Protein AF-A0A9P9TQZ7-F1 (afdb_monomer_lite)

Secondary structure (DSSP, 8-state):
-HHHHHHHHHHHHHHHHHHHT----S-GGG-HHHHHHHHHTEETTTTEE--HHHHHHHHHHHHHHHHHHHHHHHHHHHHTTS-SSHHHHHHHHHHHHS-TT-S----

Foldseek 3Di:
DVVVVVVVVVVVLVVVLVLLLDDCPDPVVVRPVSVVLVVVQQDPVPRGGDDPVVSVVVVVVVVVVNVVSQLVVLVVCCVVVVDVHSVVSNVVSCVSNDDPPPPDPPD

Radius of gyration: 17.36 Å; chains: 1; bounding box: 39×47×45 Å

pLDDT: mean 82.17, std 14.49, range [39.0, 94.06]

Structure (mmCIF, N/CA/C/O backbone):
data_AF-A0A9P9TQZ7-F1
#
_entry.id   AF-A0A9P9TQZ7-F1
#
loop_
_atom_site.group_PDB
_atom_site.id
_atom_site.type_symbol
_atom_site.label_atom_id
_atom_site.label_alt_id
_atom_site.label_comp_id
_atom_site.label_asym_id
_atom_site.label_entity_id
_atom_site.label_seq_id
_atom_site.pdbx_PDB_ins_code
_atom_site.Cartn_x
_atom_site.Cartn_y
_atom_site.Cartn_z
_atom_site.occupancy
_atom_site.B_iso_or_equiv
_atom_site.auth_seq_id
_atom_site.auth_comp_id
_atom_site.auth_asym_id
_atom_site.auth_atom_id
_atom_site.pdbx_PDB_model_num
ATOM 1 N N . MET A 1 1 ? -19.473 18.863 2.714 1.00 60.41 1 MET A N 1
ATOM 2 C CA . MET A 1 1 ? -18.204 18.642 1.980 1.00 60.41 1 MET A CA 1
ATOM 3 C C . MET A 1 1 ? -17.217 17.780 2.768 1.00 60.41 1 MET A C 1
ATOM 5 O O . MET A 1 1 ? -16.847 16.737 2.255 1.00 60.41 1 MET A O 1
ATOM 9 N N . GLN A 1 2 ? -16.849 18.118 4.013 1.00 67.81 2 GLN A N 1
ATOM 10 C CA . GLN A 1 2 ? -15.859 17.337 4.789 1.00 67.81 2 GLN A CA 1
ATOM 11 C C . GLN A 1 2 ? -16.251 15.870 5.072 1.00 67.81 2 GLN A C 1
ATOM 13 O O . GLN A 1 2 ? -15.383 15.004 5.088 1.00 67.81 2 GLN A O 1
ATOM 18 N N . SER A 1 3 ? -17.542 15.566 5.257 1.00 74.00 3 SER A N 1
ATOM 19 C CA . SER A 1 3 ? -18.008 14.186 5.474 1.00 74.00 3 SER A CA 1
ATOM 20 C C . SER A 1 3 ? -17.816 13.295 4.244 1.00 74.00 3 SER A C 1
ATOM 22 O O . SER A 1 3 ? -17.314 12.185 4.376 1.00 74.00 3 SER A O 1
ATOM 24 N N . GLN A 1 4 ? -18.140 13.796 3.046 1.00 79.44 4 GLN A N 1
ATOM 25 C CA . GLN A 1 4 ? -17.927 13.058 1.797 1.00 79.44 4 GLN A CA 1
ATOM 26 C C . GLN A 1 4 ? -16.445 12.817 1.513 1.00 79.44 4 GLN A C 1
ATOM 28 O O . GLN A 1 4 ? -16.098 11.727 1.069 1.00 79.44 4 GLN A O 1
ATOM 33 N N . GLN A 1 5 ? -15.580 13.788 1.827 1.00 84.56 5 GLN A N 1
ATOM 34 C CA . GLN A 1 5 ? -14.136 13.614 1.684 1.00 84.56 5 GLN A CA 1
ATOM 35 C C . GLN A 1 5 ? -13.630 12.469 2.569 1.00 84.56 5 GLN A C 1
ATOM 37 O O . GLN A 1 5 ? -12.987 11.558 2.070 1.00 84.56 5 GLN A O 1
ATOM 42 N N . ARG A 1 6 ? -14.024 12.432 3.851 1.00 84.88 6 ARG A N 1
ATOM 43 C CA . ARG A 1 6 ? -13.644 11.335 4.760 1.00 84.88 6 ARG A CA 1
ATOM 44 C C . ARG A 1 6 ? -14.145 9.973 4.286 1.00 84.88 6 ARG A C 1
ATOM 46 O O . ARG A 1 6 ? -13.435 8.979 4.413 1.00 84.88 6 ARG A O 1
ATOM 53 N N . THR A 1 7 ? -15.359 9.906 3.741 1.00 87.69 7 THR A N 1
ATOM 54 C CA . THR A 1 7 ? -15.894 8.658 3.183 1.00 87.69 7 THR A CA 1
ATOM 55 C C . THR A 1 7 ? -15.094 8.198 1.966 1.00 87.69 7 THR A C 1
ATOM 57 O O . THR A 1 7 ? -14.787 7.009 1.861 1.00 87.69 7 THR A O 1
ATOM 60 N N . LEU A 1 8 ? -14.739 9.126 1.073 1.00 92.94 8 LEU A N 1
ATOM 61 C CA . LEU A 1 8 ? -13.924 8.840 -0.102 1.00 92.94 8 LEU A CA 1
ATOM 62 C C . LEU A 1 8 ? -12.515 8.393 0.297 1.00 92.94 8 LEU A C 1
ATOM 64 O O . LEU A 1 8 ? -12.053 7.365 -0.187 1.00 92.94 8 LEU A O 1
ATOM 68 N N . ASP A 1 9 ? -11.874 9.104 1.223 1.00 91.44 9 ASP A N 1
ATOM 69 C CA . ASP A 1 9 ? -10.538 8.777 1.723 1.00 91.44 9 ASP A CA 1
ATOM 70 C C . ASP A 1 9 ? -10.526 7.380 2.365 1.00 91.44 9 ASP A C 1
ATOM 72 O O . ASP A 1 9 ? -9.648 6.566 2.083 1.00 91.44 9 ASP A O 1
ATOM 76 N N . ALA A 1 10 ? -11.552 7.042 3.154 1.00 89.75 10 ALA A N 1
ATOM 77 C CA . ALA A 1 10 ? -11.693 5.713 3.742 1.00 89.75 10 ALA A CA 1
ATOM 78 C C . ALA A 1 10 ? -11.926 4.617 2.684 1.00 89.75 10 ALA A C 1
ATOM 80 O O . ALA A 1 10 ? -11.418 3.502 2.822 1.00 89.75 10 ALA A O 1
ATOM 81 N N . ALA A 1 11 ? -12.693 4.907 1.629 1.00 92.56 11 ALA A N 1
ATOM 82 C CA . ALA A 1 11 ? -12.888 3.982 0.514 1.00 92.56 11 ALA A CA 1
ATOM 83 C C . ALA A 1 11 ? -11.592 3.773 -0.282 1.00 92.56 11 ALA A C 1
ATOM 85 O O . ALA A 1 11 ? -11.251 2.633 -0.594 1.00 92.56 11 ALA A O 1
ATOM 86 N N . CYS A 1 12 ? -10.845 4.849 -0.532 1.00 94.06 12 CYS A N 1
ATOM 87 C CA . CYS A 1 12 ? -9.542 4.818 -1.186 1.00 94.06 12 CYS A CA 1
ATOM 88 C C . CYS A 1 12 ? -8.535 4.000 -0.368 1.00 94.06 12 CYS A C 1
ATOM 90 O O . CYS A 1 12 ? -7.901 3.095 -0.901 1.00 94.06 12 CYS A O 1
ATOM 92 N N . LEU A 1 13 ? -8.466 4.219 0.948 1.00 93.25 13 LEU A N 1
ATOM 93 C CA . LEU A 1 13 ? -7.610 3.444 1.845 1.00 93.25 13 LEU A CA 1
ATOM 94 C C . LEU A 1 13 ? -7.925 1.943 1.783 1.00 93.25 13 LEU A C 1
ATOM 96 O O . LEU A 1 13 ? -7.018 1.125 1.636 1.00 93.25 13 LEU A O 1
ATOM 100 N N . ARG A 1 14 ? -9.211 1.566 1.843 1.00 90.88 14 ARG A N 1
ATOM 101 C CA . ARG A 1 14 ? -9.626 0.158 1.709 1.00 90.88 14 ARG A CA 1
ATOM 102 C C . ARG A 1 14 ? -9.258 -0.426 0.348 1.00 90.88 14 ARG A C 1
ATOM 104 O O . ARG A 1 14 ? -8.809 -1.567 0.290 1.00 90.88 14 ARG A O 1
ATOM 111 N N . PHE A 1 15 ? -9.429 0.347 -0.720 1.00 90.69 15 PHE A N 1
ATOM 112 C CA . PHE A 1 15 ? -9.051 -0.057 -2.069 1.00 90.69 15 PHE A CA 1
ATOM 113 C C . PHE A 1 15 ? -7.538 -0.287 -2.192 1.00 90.69 15 PHE A C 1
ATOM 115 O O . PHE A 1 15 ? -7.124 -1.350 -2.644 1.00 90.69 15 PHE A O 1
ATOM 122 N N . CYS A 1 16 ? -6.709 0.641 -1.708 1.00 91.44 16 CYS A N 1
ATOM 123 C CA . CYS A 1 16 ? -5.252 0.500 -1.714 1.00 91.44 16 CYS A CA 1
ATOM 124 C C . CYS A 1 16 ? -4.785 -0.725 -0.915 1.00 91.44 16 CYS A C 1
ATOM 126 O O . CYS A 1 16 ? -3.921 -1.468 -1.369 1.00 91.44 16 CYS A O 1
ATOM 128 N N . ILE A 1 17 ? -5.389 -0.983 0.248 1.00 89.81 17 ILE A N 1
ATOM 129 C CA . ILE A 1 17 ? -5.114 -2.186 1.048 1.00 89.81 17 ILE A CA 1
ATOM 130 C C . ILE A 1 17 ? -5.512 -3.454 0.283 1.00 89.81 17 ILE A C 1
ATOM 132 O O . ILE A 1 17 ? -4.773 -4.431 0.307 1.00 89.81 17 ILE A O 1
ATOM 136 N N . ALA A 1 18 ? -6.645 -3.452 -0.423 1.00 88.12 18 ALA A N 1
ATOM 137 C CA . ALA A 1 18 ? -7.062 -4.588 -1.243 1.00 88.12 18 ALA A CA 1
ATOM 138 C C . ALA A 1 18 ? -6.121 -4.841 -2.435 1.00 88.12 18 ALA A C 1
ATOM 140 O O . ALA A 1 18 ? -5.862 -5.996 -2.758 1.00 88.12 18 ALA A O 1
ATOM 141 N N . LEU A 1 19 ? -5.564 -3.793 -3.052 1.00 86.38 19 LEU A N 1
ATOM 142 C CA . LEU A 1 19 ? -4.551 -3.939 -4.105 1.00 86.38 19 LEU A CA 1
ATOM 143 C C . LEU A 1 19 ? -3.276 -4.624 -3.597 1.00 86.38 19 LEU A C 1
ATOM 145 O O . LEU A 1 19 ? -2.680 -5.420 -4.320 1.00 86.38 19 LEU A O 1
ATOM 149 N N . LEU A 1 20 ? -2.867 -4.331 -2.360 1.00 85.31 20 LEU A N 1
ATOM 150 C CA . LEU A 1 20 ? -1.706 -4.965 -1.726 1.00 85.31 20 LEU A CA 1
ATOM 151 C C . LEU A 1 20 ? -1.963 -6.434 -1.353 1.00 85.31 20 LEU A C 1
ATOM 153 O O . LEU A 1 20 ? -1.016 -7.197 -1.207 1.00 85.31 20 LEU A O 1
ATOM 157 N N . ASP A 1 21 ? -3.229 -6.829 -1.209 1.00 81.00 21 ASP A N 1
ATOM 158 C CA . ASP A 1 21 ? -3.655 -8.169 -0.773 1.00 81.00 21 ASP A CA 1
ATOM 159 C C . ASP A 1 21 ? -3.787 -9.157 -1.944 1.00 81.00 21 ASP A C 1
ATOM 161 O O . ASP A 1 21 ? -4.280 -10.277 -1.804 1.00 81.00 21 ASP A O 1
ATOM 165 N N . HIS A 1 22 ? -3.375 -8.741 -3.142 1.00 75.00 22 HIS A N 1
ATOM 166 C CA . HIS A 1 22 ? -3.447 -9.585 -4.321 1.00 75.00 22 HIS A CA 1
ATOM 167 C C . HIS A 1 22 ? -2.438 -10.738 -4.218 1.00 75.00 22 HIS A C 1
ATOM 169 O O . HIS A 1 22 ? -1.226 -10.551 -4.357 1.00 75.00 22 HIS A O 1
ATOM 175 N N . ARG A 1 23 ? -2.941 -11.956 -3.981 1.00 63.97 23 ARG A N 1
ATOM 176 C CA . ARG A 1 23 ? -2.121 -13.172 -3.914 1.00 63.97 23 ARG A CA 1
ATOM 177 C C . ARG A 1 23 ? -1.523 -13.471 -5.287 1.00 63.97 23 ARG A C 1
ATOM 179 O O . ARG A 1 23 ? -2.255 -13.713 -6.238 1.00 63.97 23 ARG A O 1
ATOM 186 N N . LEU A 1 24 ? -0.197 -13.562 -5.354 1.00 62.97 24 LEU A N 1
ATOM 187 C CA . LEU A 1 24 ? 0.585 -13.921 -6.549 1.00 62.97 24 LEU A CA 1
ATOM 188 C C . LEU A 1 24 ? 0.487 -15.425 -6.897 1.00 62.97 24 LEU A C 1
ATOM 190 O O . LEU A 1 24 ? 1.477 -16.069 -7.226 1.00 62.97 24 LEU A O 1
ATOM 194 N N . MET A 1 25 ? -0.695 -16.025 -6.755 1.00 53.22 25 MET A N 1
ATOM 195 C CA . MET A 1 25 ? -0.949 -17.422 -7.115 1.00 53.22 25 MET A CA 1
ATOM 196 C C . MET A 1 25 ? -1.310 -17.479 -8.605 1.00 53.22 25 MET A C 1
ATOM 198 O O . MET A 1 25 ? -2.487 -17.465 -8.948 1.00 53.22 25 MET A O 1
ATOM 202 N N . GLY A 1 26 ? -0.310 -17.501 -9.491 1.00 62.59 26 GLY A N 1
ATOM 203 C CA . GLY A 1 26 ? -0.536 -17.589 -10.938 1.00 62.59 26 GLY A CA 1
ATOM 204 C C . GLY A 1 26 ? 0.477 -16.802 -11.765 1.00 62.59 26 GLY A C 1
ATOM 205 O O . GLY A 1 26 ? 1.682 -16.889 -11.534 1.00 62.59 26 GLY A O 1
ATOM 206 N N . ASN A 1 27 ? -0.009 -16.053 -12.755 1.00 59.44 27 ASN A N 1
ATOM 207 C CA . ASN A 1 27 ? 0.827 -15.189 -13.577 1.00 59.44 27 ASN A CA 1
ATOM 208 C C . ASN A 1 27 ? 1.230 -13.949 -12.763 1.00 59.44 27 ASN A C 1
ATOM 210 O O . ASN A 1 27 ? 0.378 -13.189 -12.310 1.00 59.44 27 ASN A O 1
ATOM 214 N N . ASN A 1 28 ? 2.532 -13.714 -12.583 1.00 57.09 28 ASN A N 1
ATOM 215 C CA . ASN A 1 28 ? 3.037 -12.613 -11.747 1.00 57.09 28 ASN A CA 1
ATOM 216 C C . ASN A 1 28 ? 2.575 -11.215 -12.219 1.00 57.09 28 ASN A C 1
ATOM 218 O O . ASN A 1 28 ? 2.647 -10.256 -11.453 1.00 57.09 28 ASN A O 1
ATOM 222 N N . PHE A 1 29 ? 2.093 -11.101 -13.460 1.00 59.56 29 PHE A N 1
ATOM 223 C CA . PHE A 1 29 ? 1.571 -9.867 -14.054 1.00 59.56 29 PHE A CA 1
ATOM 224 C C . PHE A 1 29 ? 0.095 -9.579 -13.743 1.00 59.56 29 PHE A C 1
ATOM 226 O O . PHE A 1 29 ? -0.381 -8.499 -14.083 1.00 59.56 29 PHE A O 1
ATOM 233 N N . ASP A 1 30 ? -0.620 -10.488 -13.073 1.00 67.50 30 ASP A N 1
ATOM 234 C CA . ASP A 1 30 ? -2.013 -10.247 -12.664 1.00 67.50 30 ASP A CA 1
ATOM 235 C C . ASP A 1 30 ? -2.095 -9.220 -11.516 1.00 67.50 30 ASP A C 1
ATOM 237 O O . ASP A 1 30 ? -3.107 -8.542 -11.323 1.00 67.50 30 ASP A O 1
ATOM 241 N N . SER A 1 31 ? -0.984 -9.024 -10.797 1.00 78.44 31 SER A N 1
ATOM 242 C CA . SER A 1 31 ? -0.842 -7.947 -9.824 1.00 78.44 31 SER A CA 1
ATOM 243 C C . SER A 1 31 ? -0.477 -6.631 -10.508 1.00 78.44 31 SER A C 1
ATOM 245 O O . SER A 1 31 ? 0.650 -6.436 -10.971 1.00 78.44 31 SER A O 1
ATOM 247 N N . VAL A 1 32 ? -1.407 -5.672 -10.470 1.00 83.94 32 VAL A N 1
ATOM 248 C CA . VAL A 1 32 ? -1.191 -4.289 -10.936 1.00 83.94 32 VAL A CA 1
ATOM 249 C C . VAL A 1 32 ? 0.043 -3.657 -10.280 1.00 83.94 32 VAL A C 1
ATOM 251 O O . VAL A 1 32 ? 0.772 -2.911 -10.929 1.00 83.94 32 VAL A O 1
ATOM 254 N N . ILE A 1 33 ? 0.315 -3.984 -9.013 1.00 86.88 33 ILE A N 1
ATOM 255 C CA . ILE A 1 33 ? 1.479 -3.474 -8.278 1.00 86.88 33 ILE A CA 1
ATOM 256 C C . ILE A 1 33 ? 2.787 -4.020 -8.863 1.00 86.88 33 ILE A C 1
ATOM 258 O O . ILE A 1 33 ? 3.734 -3.259 -9.051 1.00 86.88 33 ILE A O 1
ATOM 262 N N . ILE A 1 34 ? 2.840 -5.313 -9.196 1.00 84.62 34 ILE A N 1
ATOM 263 C CA . ILE A 1 34 ? 4.022 -5.915 -9.829 1.00 84.62 34 ILE A CA 1
ATOM 264 C C . ILE A 1 34 ? 4.223 -5.362 -11.241 1.00 84.62 34 ILE A C 1
ATOM 266 O O . ILE A 1 34 ? 5.350 -5.034 -11.603 1.00 84.62 34 ILE A O 1
ATOM 270 N N . GLY A 1 35 ? 3.146 -5.187 -12.013 1.00 87.25 35 GLY A N 1
ATOM 271 C CA . GLY A 1 35 ? 3.214 -4.542 -13.326 1.00 87.25 35 GLY A CA 1
ATOM 272 C C . GLY A 1 35 ? 3.752 -3.110 -13.246 1.00 87.25 35 GLY A C 1
ATOM 273 O O . GLY A 1 35 ? 4.650 -2.741 -14.000 1.00 87.25 35 GLY A O 1
ATOM 274 N N . PHE A 1 36 ? 3.268 -2.320 -12.286 1.00 89.00 36 PHE A N 1
ATOM 275 C CA . PHE A 1 36 ? 3.757 -0.962 -12.044 1.00 89.00 36 PHE A CA 1
ATOM 276 C C . PHE A 1 36 ? 5.245 -0.935 -11.666 1.00 89.00 36 PHE A C 1
ATOM 278 O O . PHE A 1 36 ? 6.012 -0.154 -12.229 1.00 89.00 36 PHE A O 1
ATOM 285 N N . LEU A 1 37 ? 5.671 -1.818 -10.761 1.00 90.12 37 LEU A N 1
ATOM 286 C CA . LEU A 1 37 ? 7.077 -1.967 -10.389 1.00 90.12 37 LEU A CA 1
ATOM 287 C C . LEU A 1 37 ? 7.952 -2.358 -11.587 1.00 90.12 37 LEU A C 1
ATOM 289 O O . LEU A 1 37 ? 9.007 -1.765 -11.793 1.00 90.12 37 LEU A O 1
ATOM 293 N N . ALA A 1 38 ? 7.497 -3.299 -12.416 1.00 88.56 38 ALA A N 1
ATOM 294 C CA . ALA A 1 38 ? 8.222 -3.712 -13.612 1.00 88.56 38 ALA A CA 1
ATOM 295 C C . ALA A 1 38 ? 8.459 -2.535 -14.571 1.00 88.56 38 ALA A C 1
ATOM 297 O O . ALA A 1 38 ? 9.568 -2.380 -15.075 1.00 88.56 38 ALA A O 1
ATOM 298 N N . VAL A 1 39 ? 7.454 -1.672 -14.766 1.00 89.62 39 VAL A N 1
ATOM 299 C CA . VAL A 1 39 ? 7.589 -0.451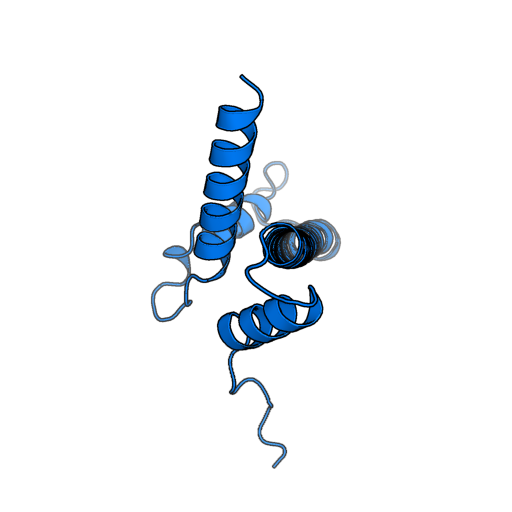 -15.579 1.00 89.62 39 VAL A CA 1
ATOM 300 C C . VAL A 1 39 ? 8.578 0.533 -14.954 1.00 89.62 39 VAL A C 1
ATOM 302 O O . VAL A 1 39 ? 9.401 1.097 -15.670 1.00 89.62 39 VAL A O 1
ATOM 305 N N . LEU A 1 40 ? 8.549 0.711 -13.629 1.00 90.38 40 LEU A N 1
ATOM 306 C CA . LEU A 1 40 ? 9.523 1.554 -12.925 1.00 90.38 40 LEU A CA 1
ATOM 307 C C . LEU A 1 40 ? 10.966 1.044 -13.051 1.00 90.38 40 LEU A C 1
ATOM 309 O O . LEU A 1 40 ? 11.901 1.829 -12.929 1.00 90.38 40 LEU A O 1
ATOM 313 N N . GLY A 1 41 ? 11.149 -0.254 -13.285 1.00 89.38 41 GLY A N 1
ATOM 314 C CA . GLY A 1 41 ? 12.459 -0.859 -13.498 1.00 89.38 41 GLY A CA 1
ATOM 315 C C . GLY A 1 41 ? 13.035 -0.635 -14.893 1.00 89.38 41 GLY A C 1
ATOM 316 O O . GLY A 1 41 ? 14.192 -0.986 -15.107 1.00 89.38 41 GLY A O 1
ATOM 317 N N . ILE A 1 42 ? 12.279 -0.077 -15.841 1.00 90.81 42 ILE A N 1
ATOM 318 C CA . ILE A 1 42 ? 12.758 0.171 -17.206 1.00 90.81 42 ILE A CA 1
ATOM 319 C C . ILE A 1 42 ? 13.599 1.450 -17.226 1.00 90.81 42 ILE A C 1
ATOM 321 O O . ILE A 1 42 ? 13.163 2.514 -16.782 1.00 90.81 42 ILE A O 1
ATOM 325 N N . ASP A 1 43 ? 14.807 1.353 -17.776 1.00 88.81 43 ASP A N 1
ATOM 326 C CA . ASP A 1 43 ? 15.634 2.511 -18.091 1.00 88.81 43 ASP A CA 1
ATOM 327 C C . ASP A 1 43 ? 15.300 2.981 -19.515 1.00 88.81 43 ASP A C 1
ATOM 329 O O . ASP A 1 43 ? 15.493 2.274 -20.503 1.00 88.81 43 ASP A O 1
ATOM 333 N N . THR A 1 44 ? 14.735 4.184 -19.618 1.00 83.00 44 THR A N 1
ATOM 334 C CA . THR A 1 44 ? 14.336 4.778 -20.905 1.00 83.00 44 THR A CA 1
ATOM 335 C C . THR A 1 44 ? 15.505 5.423 -21.649 1.00 83.00 44 THR A C 1
ATOM 337 O O . THR A 1 44 ? 15.387 5.693 -22.841 1.00 83.00 44 THR A O 1
ATOM 340 N N . ALA A 1 45 ? 16.626 5.672 -20.967 1.00 83.12 45 ALA A N 1
ATOM 341 C CA . ALA A 1 45 ? 17.825 6.271 -21.544 1.00 83.12 45 ALA A CA 1
ATOM 342 C C . ALA A 1 45 ? 18.835 5.211 -22.005 1.00 83.12 45 ALA A C 1
ATOM 344 O O . ALA A 1 45 ? 19.554 5.419 -22.982 1.00 83.12 45 ALA A O 1
ATOM 345 N N . ARG A 1 46 ? 18.896 4.075 -21.308 1.00 78.62 46 ARG A N 1
ATOM 346 C CA . ARG A 1 46 ? 19.691 2.902 -21.679 1.00 78.62 46 ARG A CA 1
ATOM 347 C C . ARG A 1 46 ? 18.713 1.776 -21.971 1.00 78.62 46 ARG A C 1
ATOM 349 O O . ARG A 1 46 ? 18.217 1.205 -21.017 1.00 78.62 46 ARG A O 1
ATOM 356 N N . GLU A 1 47 ? 18.424 1.487 -23.241 1.00 77.88 47 GLU A N 1
ATOM 357 C CA . GLU A 1 47 ? 17.468 0.450 -23.686 1.00 77.88 47 GLU A CA 1
ATOM 358 C C . GLU A 1 47 ? 17.595 -0.875 -22.887 1.00 77.88 47 GLU A C 1
ATOM 360 O O . GLU A 1 47 ? 18.346 -1.776 -23.260 1.00 77.88 47 GLU A O 1
ATOM 365 N N . GLY A 1 48 ? 16.900 -0.986 -21.746 1.00 85.62 48 GLY A N 1
ATOM 366 C CA . GLY A 1 48 ? 17.209 -1.990 -20.725 1.00 85.62 48 GLY A CA 1
ATOM 367 C C . GLY A 1 48 ? 16.582 -1.704 -19.355 1.00 85.62 48 GLY A C 1
ATOM 368 O O . GLY A 1 48 ? 15.582 -0.997 -19.242 1.00 85.62 48 GLY A O 1
ATOM 369 N N . PHE A 1 49 ? 17.149 -2.299 -18.301 1.00 88.00 49 PHE A N 1
ATOM 370 C CA . PHE A 1 49 ? 16.660 -2.170 -16.924 1.00 88.00 49 PHE A CA 1
ATOM 371 C C . PHE A 1 49 ? 17.561 -1.270 -16.079 1.00 88.00 49 PHE A C 1
ATOM 373 O O . PHE A 1 49 ? 18.776 -1.218 -16.281 1.00 88.00 49 PHE A O 1
ATOM 380 N N . GLN A 1 50 ? 16.964 -0.611 -15.089 1.00 89.62 50 GLN A N 1
ATOM 381 C CA . GLN A 1 50 ? 17.679 0.173 -14.094 1.00 89.62 50 GLN A CA 1
ATOM 382 C C . GLN A 1 50 ? 18.662 -0.690 -13.295 1.00 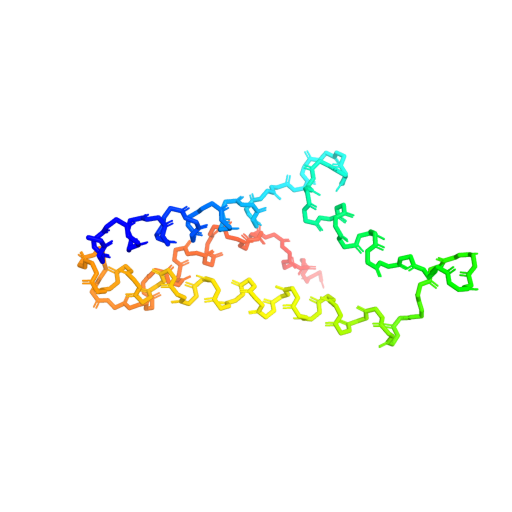89.62 50 GLN A C 1
ATOM 384 O O . GLN A 1 50 ? 18.401 -1.851 -12.972 1.00 89.62 50 GLN A O 1
ATOM 389 N N . GLU A 1 51 ? 19.785 -0.086 -12.907 1.00 89.25 51 GLU A N 1
ATOM 390 C CA . GLU A 1 51 ? 20.728 -0.712 -11.984 1.00 89.25 51 GLU A CA 1
ATOM 391 C C . GLU A 1 51 ? 20.071 -0.966 -10.620 1.00 89.25 51 GLU A C 1
ATOM 393 O O . GLU A 1 51 ? 19.244 -0.182 -10.144 1.00 89.25 51 GLU A O 1
ATOM 398 N N . ALA A 1 52 ? 20.489 -2.038 -9.941 1.00 87.19 52 ALA A N 1
ATOM 399 C CA . ALA A 1 52 ? 19.907 -2.443 -8.662 1.00 87.19 52 ALA A CA 1
ATOM 400 C C . ALA A 1 52 ? 19.930 -1.318 -7.611 1.00 87.19 52 ALA A C 1
ATOM 402 O O . ALA A 1 52 ? 18.964 -1.154 -6.865 1.00 87.19 52 ALA A O 1
ATOM 403 N N . ASN A 1 53 ? 20.992 -0.508 -7.580 1.00 88.56 53 ASN A N 1
ATOM 404 C CA . ASN A 1 53 ? 21.113 0.626 -6.660 1.00 88.56 53 ASN A CA 1
ATOM 405 C C . ASN A 1 53 ? 20.079 1.730 -6.925 1.00 88.56 53 ASN A C 1
ATOM 407 O O . ASN A 1 53 ? 19.639 2.380 -5.980 1.00 88.56 53 ASN A O 1
ATOM 411 N N . SER A 1 54 ? 19.674 1.923 -8.181 1.00 87.69 54 SER A N 1
ATOM 412 C CA . SER A 1 54 ? 18.675 2.925 -8.569 1.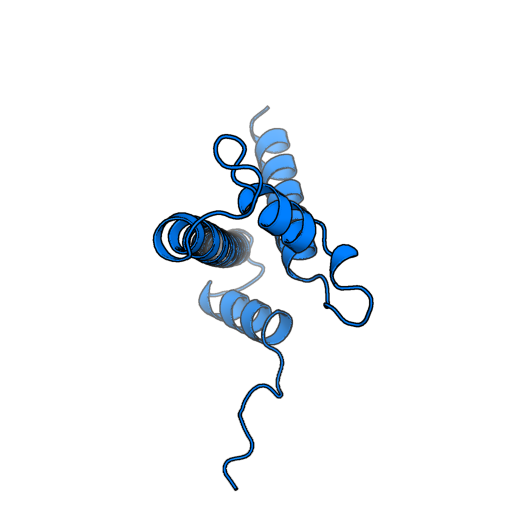00 87.69 54 SER A CA 1
ATOM 413 C C . SER A 1 54 ? 17.247 2.406 -8.410 1.00 87.69 54 SER A C 1
ATOM 415 O O . SER A 1 54 ? 16.361 3.166 -8.024 1.00 87.69 54 SER A O 1
ATOM 417 N N . TYR A 1 55 ? 17.036 1.103 -8.613 1.00 90.56 55 TYR A N 1
ATOM 418 C CA . TYR A 1 55 ? 15.718 0.479 -8.498 1.00 90.56 55 TYR A CA 1
ATOM 419 C C . TYR A 1 55 ? 15.328 0.119 -7.051 1.00 90.56 55 TYR A C 1
ATOM 421 O O . TYR A 1 55 ? 14.162 0.214 -6.666 1.00 90.56 55 TYR A O 1
ATOM 429 N N . THR A 1 56 ? 16.296 -0.241 -6.198 1.00 91.81 56 THR A N 1
ATOM 430 C CA . THR A 1 56 ? 16.054 -0.587 -4.780 1.00 91.81 56 THR A CA 1
ATOM 431 C C . THR A 1 56 ? 15.280 0.496 -4.011 1.00 91.81 56 THR A C 1
ATOM 433 O O . THR A 1 56 ? 14.331 0.149 -3.302 1.00 91.81 56 THR A O 1
ATOM 436 N N . PRO A 1 57 ? 15.590 1.802 -4.152 1.00 93.69 57 PRO A N 1
ATOM 437 C CA . PRO A 1 57 ? 14.788 2.870 -3.561 1.00 93.69 57 PRO A CA 1
ATOM 438 C C . PRO A 1 57 ? 13.300 2.818 -3.928 1.00 93.69 57 PRO A C 1
ATOM 440 O O . PRO A 1 57 ? 12.466 3.127 -3.081 1.00 93.69 57 PRO A O 1
ATOM 443 N N . HIS A 1 58 ? 12.943 2.411 -5.152 1.00 91.94 58 HIS A N 1
ATOM 444 C CA . HIS A 1 58 ? 11.545 2.318 -5.593 1.00 91.94 58 HIS A CA 1
ATOM 445 C C . HIS A 1 58 ? 10.810 1.175 -4.885 1.00 91.94 58 HIS A C 1
ATOM 447 O O . HIS A 1 58 ? 9.702 1.364 -4.380 1.00 91.94 58 HIS A O 1
ATOM 453 N N . LEU A 1 59 ? 11.462 0.015 -4.759 1.00 89.81 59 LEU A N 1
ATOM 454 C CA . LEU A 1 59 ? 10.937 -1.113 -3.986 1.00 89.81 59 LEU A CA 1
ATOM 455 C C . LEU A 1 59 ? 10.744 -0.740 -2.511 1.00 89.81 59 LEU A C 1
ATOM 457 O O . LEU A 1 59 ? 9.691 -1.000 -1.928 1.00 89.81 59 LEU A O 1
ATOM 461 N N . LEU A 1 60 ? 11.739 -0.082 -1.911 1.00 93.31 60 LEU A N 1
ATOM 462 C CA . LEU A 1 60 ? 11.662 0.381 -0.525 1.00 93.31 60 LEU A CA 1
ATOM 463 C C . LEU A 1 60 ? 10.548 1.407 -0.325 1.00 93.31 60 LEU A C 1
ATOM 465 O O . LEU A 1 60 ? 9.825 1.328 0.669 1.00 93.31 60 LEU A O 1
ATOM 469 N N . ALA A 1 61 ? 10.385 2.347 -1.258 1.00 93.50 61 ALA A N 1
ATOM 470 C CA . ALA A 1 61 ? 9.312 3.329 -1.210 1.00 93.50 61 ALA A CA 1
ATOM 471 C C . ALA A 1 61 ? 7.939 2.645 -1.202 1.00 93.50 61 ALA A C 1
ATOM 473 O O . ALA A 1 61 ? 7.111 2.965 -0.351 1.00 93.50 61 ALA A O 1
ATOM 474 N N . LEU A 1 62 ? 7.721 1.650 -2.069 1.00 92.12 62 LEU A N 1
ATOM 475 C CA . LEU A 1 62 ? 6.472 0.890 -2.087 1.00 92.12 62 LEU A CA 1
ATOM 476 C C . LEU A 1 62 ? 6.222 0.166 -0.756 1.00 92.12 62 LEU A C 1
ATOM 478 O O . LEU A 1 62 ? 5.124 0.261 -0.209 1.00 92.12 62 LEU A O 1
ATOM 482 N N . ILE A 1 63 ? 7.234 -0.512 -0.204 1.00 90.69 63 ILE A N 1
ATOM 483 C CA . ILE A 1 63 ? 7.123 -1.199 1.094 1.00 90.69 63 ILE A CA 1
ATOM 484 C C . ILE A 1 63 ? 6.747 -0.203 2.197 1.00 90.69 63 ILE A C 1
ATOM 486 O O . ILE A 1 63 ? 5.863 -0.475 3.008 1.00 90.69 63 ILE A O 1
ATOM 490 N N . LYS A 1 64 ? 7.388 0.970 2.225 1.00 93.81 64 LYS A N 1
ATOM 491 C CA . LYS A 1 64 ? 7.095 2.013 3.215 1.00 93.81 64 LYS A CA 1
ATOM 492 C C . LYS A 1 64 ? 5.684 2.567 3.062 1.00 93.81 64 LYS A C 1
ATOM 494 O O . LYS A 1 64 ? 5.000 2.735 4.067 1.00 93.81 64 LYS A O 1
ATOM 499 N N . ILE A 1 65 ? 5.226 2.800 1.833 1.00 93.31 65 ILE A N 1
ATOM 500 C CA . ILE A 1 65 ? 3.850 3.232 1.559 1.00 93.31 65 ILE A CA 1
ATOM 501 C C . ILE A 1 65 ? 2.855 2.171 2.039 1.00 93.31 65 ILE A C 1
ATOM 503 O O . ILE A 1 65 ? 1.920 2.507 2.760 1.00 93.31 65 ILE A O 1
ATOM 507 N N . ALA A 1 66 ? 3.084 0.894 1.728 1.00 91.00 66 ALA A N 1
ATOM 508 C CA . ALA A 1 66 ? 2.241 -0.204 2.196 1.00 91.00 66 ALA A CA 1
ATOM 509 C C . ALA A 1 66 ? 2.156 -0.255 3.732 1.00 91.00 66 ALA A C 1
ATOM 511 O O . ALA A 1 66 ? 1.062 -0.326 4.292 1.00 91.00 66 ALA A O 1
ATOM 512 N N . GLN A 1 67 ? 3.294 -0.128 4.424 1.00 91.38 67 GLN A N 1
ATOM 513 C CA . GLN A 1 67 ? 3.340 -0.051 5.888 1.00 91.38 67 GLN A CA 1
ATOM 514 C C . GLN A 1 67 ? 2.542 1.145 6.429 1.00 91.38 67 GLN A C 1
ATOM 516 O O . GLN A 1 67 ? 1.776 0.994 7.380 1.00 91.38 67 GLN A O 1
ATOM 521 N N . MET A 1 68 ? 2.680 2.324 5.814 1.00 94.06 68 MET A N 1
ATOM 522 C CA . MET A 1 68 ? 1.931 3.517 6.220 1.00 94.06 68 MET A CA 1
ATOM 523 C C . MET A 1 68 ? 0.420 3.361 6.013 1.00 94.06 68 MET A C 1
ATOM 525 O O . MET A 1 68 ? -0.345 3.789 6.873 1.00 94.06 68 MET A O 1
ATOM 529 N N . LEU A 1 69 ? -0.024 2.708 4.935 1.00 93.81 69 LEU A N 1
ATOM 530 C CA . LEU A 1 69 ? -1.446 2.430 4.697 1.00 93.81 69 LEU A CA 1
ATOM 531 C C . LEU A 1 69 ? -2.030 1.494 5.767 1.00 93.81 69 LEU A C 1
ATOM 533 O O . LEU A 1 69 ? -3.133 1.732 6.262 1.00 93.81 69 LEU A O 1
ATOM 537 N N . VAL A 1 70 ? -1.281 0.467 6.180 1.00 91.94 70 VAL A N 1
ATOM 538 C CA . VAL A 1 70 ? -1.684 -0.421 7.285 1.00 91.94 70 VAL A CA 1
ATOM 539 C C . VAL A 1 70 ? -1.808 0.358 8.595 1.00 91.94 70 VAL A C 1
ATOM 541 O O . VAL A 1 70 ? -2.821 0.239 9.285 1.00 91.94 70 VAL A O 1
ATOM 544 N N . LEU A 1 71 ? -0.824 1.205 8.914 1.00 92.81 71 LEU A N 1
ATOM 545 C CA . LEU A 1 71 ? -0.872 2.064 10.102 1.00 92.81 71 LEU A CA 1
ATOM 546 C C . LEU A 1 71 ? -2.066 3.023 10.061 1.00 92.81 71 LEU A C 1
ATOM 548 O O . LEU A 1 71 ? -2.772 3.167 11.056 1.00 92.81 71 LEU A O 1
ATOM 552 N N . GLN A 1 72 ? -2.339 3.635 8.909 1.00 93.69 72 GLN A N 1
ATOM 553 C CA . GLN A 1 72 ? -3.480 4.530 8.745 1.00 93.69 72 GLN A CA 1
ATOM 554 C C . GLN A 1 72 ? -4.810 3.799 8.967 1.00 93.69 72 GLN A C 1
ATOM 556 O O . GLN A 1 72 ? -5.697 4.330 9.633 1.00 93.69 72 GLN A O 1
ATOM 561 N N . ARG A 1 73 ? -4.954 2.563 8.467 1.00 92.94 73 ARG A N 1
ATOM 562 C CA . ARG A 1 73 ? -6.150 1.740 8.712 1.00 92.94 73 ARG A CA 1
ATOM 563 C C . ARG A 1 73 ? -6.297 1.373 10.179 1.00 92.94 73 ARG A C 1
ATOM 565 O O . ARG A 1 73 ? -7.420 1.383 10.674 1.00 92.94 73 ARG A O 1
ATOM 572 N N . ALA A 1 74 ? -5.193 1.080 10.856 1.00 93.06 74 ALA A N 1
ATOM 573 C CA . ALA A 1 74 ? -5.193 0.773 12.276 1.00 93.06 74 ALA A CA 1
ATOM 574 C C . ALA A 1 74 ? -5.639 1.958 13.138 1.00 93.06 74 ALA A C 1
ATOM 576 O O . ALA A 1 74 ? -6.496 1.802 14.004 1.00 93.06 74 ALA A O 1
ATOM 577 N N . VAL A 1 75 ? -5.117 3.152 12.856 1.00 93.50 75 VAL A N 1
ATOM 578 C CA . VAL A 1 75 ? -5.546 4.381 13.536 1.00 93.50 75 VAL A CA 1
ATOM 579 C C . VAL A 1 75 ? -7.020 4.669 13.246 1.00 93.50 75 VAL A C 1
ATOM 581 O O . VAL A 1 75 ? -7.793 4.861 14.177 1.00 93.50 75 VAL A O 1
ATOM 584 N N . ALA A 1 76 ? -7.440 4.602 11.979 1.00 91.31 76 ALA A N 1
ATOM 585 C CA . ALA A 1 76 ? -8.831 4.848 11.601 1.00 91.31 76 ALA A CA 1
ATOM 586 C C . ALA A 1 76 ? -9.815 3.841 12.228 1.00 91.31 76 ALA A C 1
ATOM 588 O O . ALA A 1 76 ? -10.946 4.203 12.543 1.00 91.31 76 ALA A O 1
ATOM 589 N N . ALA A 1 77 ? -9.403 2.582 12.412 1.00 91.06 77 ALA A N 1
ATOM 590 C CA . ALA A 1 77 ? -10.205 1.562 13.087 1.00 91.06 77 ALA A CA 1
ATOM 591 C C . ALA A 1 77 ? -10.396 1.882 14.577 1.00 91.06 77 ALA A C 1
ATOM 593 O O . ALA A 1 77 ? -11.508 1.766 15.088 1.00 91.06 7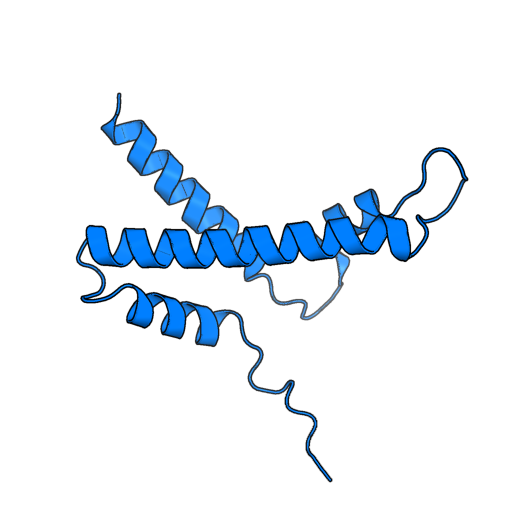7 ALA A O 1
ATOM 594 N N . ALA A 1 78 ? -9.342 2.346 15.254 1.00 92.44 78 ALA A N 1
ATOM 595 C CA . ALA A 1 78 ? -9.430 2.766 16.649 1.00 92.44 78 ALA A CA 1
ATOM 596 C C . ALA A 1 78 ? -10.295 4.026 16.820 1.00 92.44 78 ALA A C 1
ATOM 598 O O . ALA A 1 78 ? -11.186 4.058 17.663 1.00 92.44 78 ALA A O 1
ATOM 599 N N . GLU A 1 79 ? -10.103 5.038 15.972 1.00 90.62 79 GLU A N 1
ATOM 600 C CA . GLU A 1 79 ? -10.917 6.263 15.991 1.00 90.62 79 GLU A CA 1
ATOM 601 C C . GLU A 1 79 ? -12.394 5.999 15.664 1.00 90.62 79 GLU A C 1
ATOM 603 O O . GLU A 1 79 ? -13.281 6.6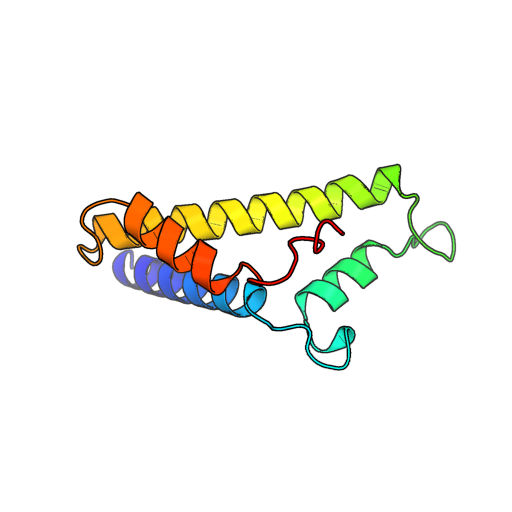69 16.191 1.00 90.62 79 GLU A O 1
ATOM 608 N N . GLY A 1 80 ? -12.667 5.019 14.799 1.00 87.75 80 GLY A N 1
ATOM 609 C CA . GLY A 1 80 ? -14.017 4.585 14.447 1.00 87.75 80 GLY A CA 1
ATOM 610 C C . GLY A 1 80 ? -14.679 3.660 15.473 1.00 87.75 80 GLY A C 1
ATOM 611 O O . GLY A 1 80 ? -15.832 3.286 15.266 1.00 87.75 80 GLY A O 1
ATOM 612 N N . GLY A 1 81 ? -13.974 3.275 16.545 1.00 89.94 81 GLY A N 1
ATOM 613 C CA . GLY A 1 81 ? -14.464 2.340 17.564 1.00 89.94 81 GLY A CA 1
ATOM 614 C C . GLY A 1 81 ? -14.558 0.880 17.101 1.00 89.94 81 GLY A C 1
ATOM 615 O O . GLY A 1 81 ? -15.209 0.073 17.755 1.00 89.94 81 GLY A O 1
ATOM 616 N N . GLU A 1 82 ? -13.935 0.532 15.972 1.00 89.81 82 GLU A N 1
ATOM 617 C CA . GLU A 1 82 ? -13.882 -0.836 15.433 1.00 89.81 82 GLU A CA 1
ATOM 618 C C . GLU A 1 82 ? -12.904 -1.713 16.238 1.00 89.81 82 GLU A C 1
ATOM 620 O O . GLU A 1 82 ? -13.092 -2.921 16.355 1.00 89.81 82 GLU A O 1
ATOM 625 N N . THR A 1 83 ? -11.879 -1.090 16.825 1.00 91.75 83 THR A N 1
ATOM 626 C CA . THR A 1 83 ? -10.905 -1.703 17.740 1.00 91.75 83 THR A CA 1
ATOM 627 C C . THR A 1 83 ? -10.662 -0.789 18.935 1.00 91.75 83 THR A C 1
ATOM 629 O O . THR A 1 83 ? -10.741 0.428 18.793 1.00 91.75 83 THR A O 1
ATOM 632 N N . GLU A 1 84 ? -10.294 -1.344 20.088 1.00 86.75 84 GLU A N 1
ATOM 633 C CA . GLU A 1 84 ? -9.952 -0.548 21.277 1.00 86.75 84 GLU A CA 1
ATOM 634 C C . GLU A 1 84 ? -8.580 0.124 21.124 1.00 86.75 84 GLU A C 1
ATOM 636 O O . GLU A 1 84 ? -8.389 1.277 21.509 1.00 86.75 84 GLU A O 1
ATOM 641 N N . TYR A 1 85 ? -7.636 -0.575 20.485 1.00 90.44 85 TYR A N 1
ATOM 642 C CA . TYR A 1 85 ? -6.287 -0.079 20.234 1.00 90.44 85 TYR A CA 1
ATOM 643 C C . TYR A 1 85 ? -5.866 -0.333 18.784 1.00 90.44 85 TYR A C 1
ATOM 645 O O . TYR A 1 85 ? -6.118 -1.425 18.268 1.00 90.44 85 TYR A O 1
ATOM 653 N N . PRO A 1 86 ? -5.122 0.594 18.143 1.00 88.31 86 PRO A N 1
ATOM 654 C CA . PRO A 1 86 ? -4.614 0.394 16.784 1.00 88.31 86 PRO A CA 1
ATOM 655 C C . PRO A 1 86 ? -3.818 -0.909 16.610 1.00 88.31 86 PRO A C 1
ATOM 657 O O . PRO A 1 86 ? -3.862 -1.522 15.547 1.00 88.31 86 PRO A O 1
ATOM 660 N N . ALA A 1 87 ? -3.122 -1.362 17.660 1.00 90.56 87 ALA A N 1
ATOM 661 C CA . ALA A 1 87 ? -2.351 -2.606 17.648 1.00 90.56 87 ALA A CA 1
ATOM 662 C C . ALA A 1 87 ? -3.188 -3.831 17.233 1.00 90.56 87 ALA A C 1
ATOM 664 O O . ALA A 1 87 ? -2.711 -4.642 16.446 1.00 90.56 87 ALA A O 1
ATOM 665 N N . GLN A 1 88 ? -4.455 -3.907 17.656 1.00 89.44 88 GLN A N 1
ATOM 666 C CA . GLN A 1 88 ? -5.355 -5.015 17.312 1.00 89.44 88 GLN A CA 1
ATOM 667 C C . GLN A 1 88 ? -5.604 -5.090 15.799 1.00 89.44 88 GLN A C 1
ATOM 669 O O . GLN A 1 88 ? -5.584 -6.162 15.201 1.00 89.44 88 GLN A O 1
ATOM 674 N N . MET A 1 89 ? -5.791 -3.942 15.143 1.00 91.12 89 MET A N 1
ATOM 675 C CA . MET A 1 89 ? -5.967 -3.900 13.689 1.00 91.12 89 MET A CA 1
ATOM 676 C C . MET A 1 89 ? -4.653 -4.178 12.944 1.00 91.12 89 MET A C 1
ATOM 678 O O . MET A 1 89 ? -4.677 -4.749 11.856 1.00 91.12 89 MET A O 1
ATOM 682 N N . ILE A 1 90 ? -3.502 -3.802 13.512 1.00 89.06 90 ILE A N 1
ATOM 683 C CA . ILE A 1 90 ? -2.194 -4.151 12.937 1.00 89.06 90 ILE A CA 1
ATOM 684 C C . ILE A 1 90 ? -2.011 -5.668 12.927 1.00 89.06 90 ILE A C 1
ATOM 686 O O . ILE A 1 90 ? -1.603 -6.193 11.897 1.00 89.06 90 ILE A O 1
ATOM 690 N N . GLU A 1 91 ? -2.342 -6.363 14.016 1.00 87.62 91 GLU A N 1
ATOM 691 C CA . GLU A 1 91 ? -2.287 -7.831 14.091 1.00 87.62 91 GLU A CA 1
ATOM 692 C C . GLU A 1 91 ? -3.169 -8.475 13.013 1.00 87.62 91 GLU A C 1
ATOM 694 O O . GLU A 1 91 ? -2.686 -9.278 12.221 1.00 87.62 91 GLU A O 1
ATOM 699 N N . VAL A 1 92 ? -4.419 -8.019 12.864 1.00 87.31 92 VAL A N 1
ATOM 700 C CA . VAL A 1 92 ? -5.323 -8.497 11.798 1.00 87.31 92 VAL A CA 1
ATOM 701 C C . VAL A 1 92 ? -4.726 -8.296 10.400 1.00 87.31 92 VAL A C 1
ATOM 703 O O . VAL A 1 92 ? -4.826 -9.169 9.537 1.00 87.31 92 VAL A O 1
ATOM 706 N N . MET A 1 93 ? -4.108 -7.141 10.144 1.00 86.88 93 MET A N 1
ATOM 707 C CA . MET A 1 93 ? -3.479 -6.867 8.850 1.00 86.88 93 MET A CA 1
ATOM 708 C C . MET A 1 93 ? -2.201 -7.689 8.653 1.00 86.88 93 MET A C 1
ATOM 710 O O . MET A 1 93 ? -1.935 -8.119 7.534 1.00 86.88 93 MET A O 1
ATOM 714 N N . GLN A 1 94 ? -1.424 -7.941 9.709 1.00 83.12 94 GLN A N 1
ATOM 715 C CA . GLN A 1 94 ? -0.266 -8.831 9.650 1.00 83.12 94 GLN A CA 1
ATOM 716 C C . GLN A 1 94 ? -0.695 -10.246 9.273 1.00 83.12 94 GLN A C 1
ATOM 718 O O . GLN A 1 94 ? -0.131 -10.791 8.331 1.00 83.12 94 GLN A O 1
ATOM 723 N N . ASP A 1 95 ? -1.723 -10.798 9.914 1.00 82.69 95 ASP A N 1
ATOM 724 C CA . ASP A 1 95 ? -2.243 -12.133 9.598 1.00 82.69 95 ASP A CA 1
ATOM 725 C C . ASP A 1 95 ? -2.737 -12.228 8.149 1.00 82.69 95 ASP A C 1
ATOM 727 O O . ASP A 1 95 ? -2.552 -13.243 7.477 1.00 82.69 95 ASP A O 1
ATOM 731 N N . ARG A 1 96 ? -3.350 -11.149 7.652 1.00 82.25 96 ARG A N 1
ATOM 732 C CA . ARG A 1 96 ? -3.871 -11.059 6.287 1.00 82.25 96 ARG A CA 1
ATOM 733 C C . ARG A 1 96 ? -2.765 -11.001 5.231 1.00 82.25 96 ARG A C 1
ATOM 735 O O . ARG A 1 96 ? -2.853 -11.699 4.226 1.00 82.25 96 ARG A O 1
ATOM 742 N N . PHE A 1 97 ? -1.741 -10.174 5.447 1.00 78.12 97 PHE A N 1
ATOM 743 C CA . PHE A 1 97 ? -0.677 -9.936 4.464 1.00 78.12 97 PHE A CA 1
ATOM 744 C C . PHE A 1 97 ? 0.510 -10.898 4.583 1.00 78.12 97 PHE A C 1
ATOM 746 O O . PHE A 1 97 ? 1.248 -11.087 3.614 1.00 78.12 97 PHE A O 1
ATOM 753 N N . MET A 1 98 ? 0.737 -11.500 5.751 1.00 69.12 98 MET A N 1
ATOM 754 C CA . MET A 1 98 ? 1.840 -12.434 5.945 1.00 69.12 98 MET A CA 1
ATOM 755 C C . MET A 1 98 ? 1.478 -13.808 5.392 1.00 69.12 98 MET A C 1
ATOM 757 O O . MET A 1 98 ? 0.498 -14.440 5.779 1.00 69.12 98 MET A O 1
ATOM 761 N N .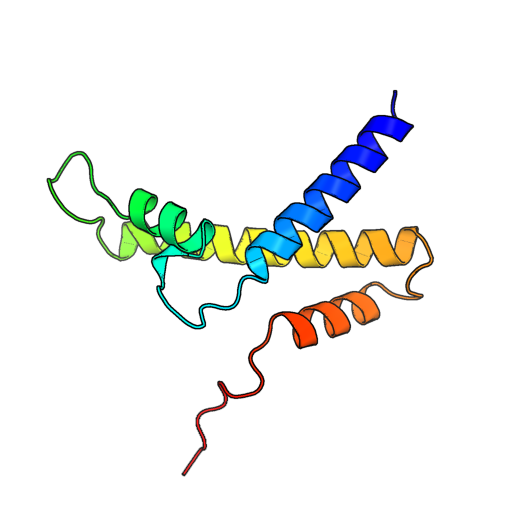 VAL A 1 99 ? 2.343 -14.334 4.528 1.00 60.75 99 VAL A N 1
ATOM 762 C CA . VAL A 1 99 ? 2.297 -15.750 4.168 1.00 60.75 99 VAL A CA 1
ATOM 763 C C . VAL A 1 99 ? 2.835 -16.548 5.357 1.00 60.75 99 VAL A C 1
ATOM 765 O O . VAL A 1 99 ? 4.050 -16.636 5.565 1.00 60.75 99 VAL A O 1
ATOM 768 N N . TYR A 1 100 ? 1.945 -17.148 6.149 1.00 48.72 100 TYR A N 1
ATOM 769 C CA . TYR A 1 100 ? 2.324 -18.209 7.082 1.00 48.72 100 TYR A CA 1
ATOM 770 C C . TYR A 1 100 ? 2.894 -19.383 6.275 1.00 48.72 100 TYR A C 1
ATOM 772 O O . TYR A 1 100 ? 2.157 -20.183 5.707 1.00 48.72 100 TYR A O 1
ATOM 780 N N . GLY A 1 101 ? 4.221 -19.428 6.151 1.00 46.50 101 GLY A N 1
ATOM 781 C CA . GLY A 1 101 ? 4.923 -20.410 5.319 1.00 46.50 101 GLY A CA 1
ATOM 782 C C . GLY A 1 101 ? 6.291 -19.957 4.806 1.00 46.50 101 GLY A C 1
ATOM 783 O O . GLY A 1 101 ? 7.102 -20.800 4.450 1.00 46.50 101 GLY A O 1
ATOM 784 N N . SER A 1 102 ? 6.610 -18.657 4.843 1.00 45.44 102 SER A N 1
ATOM 785 C CA . SER A 1 102 ? 7.944 -18.154 4.454 1.00 45.44 102 SER A CA 1
ATOM 786 C C . SER A 1 102 ? 9.024 -18.358 5.526 1.00 45.44 102 SER A C 1
ATOM 788 O O . SER A 1 102 ? 10.173 -17.957 5.332 1.00 45.44 102 SER A O 1
ATOM 790 N N . ARG A 1 103 ? 8.691 -18.979 6.670 1.00 43.91 103 ARG A N 1
ATOM 791 C CA . ARG A 1 103 ? 9.719 -19.560 7.539 1.00 43.91 103 ARG A CA 1
ATOM 792 C C . ARG A 1 103 ? 10.327 -20.711 6.751 1.00 43.91 103 ARG A C 1
ATOM 794 O O . ARG A 1 103 ? 9.704 -21.762 6.657 1.00 43.91 103 ARG A O 1
ATOM 801 N N . SER A 1 104 ? 11.523 -20.494 6.199 1.00 41.97 104 SER A N 1
ATOM 802 C CA . SER A 1 104 ? 12.417 -21.585 5.812 1.00 41.97 104 SER A CA 1
ATOM 803 C C . SER A 1 104 ? 12.330 -22.625 6.916 1.00 41.97 104 SER A C 1
ATOM 805 O O . SER A 1 104 ? 12.656 -22.320 8.069 1.00 41.97 104 SER A O 1
ATOM 807 N N . VAL A 1 105 ? 11.818 -23.810 6.585 1.00 40.78 105 VAL A N 1
ATOM 808 C CA . VAL A 1 105 ? 11.979 -24.978 7.440 1.00 40.78 105 VAL A CA 1
ATOM 809 C C . VAL A 1 105 ? 13.477 -25.040 7.699 1.00 40.78 105 VAL A C 1
ATOM 811 O O . VAL A 1 105 ? 14.281 -25.087 6.769 1.00 40.78 105 VAL A O 1
ATOM 814 N N . ARG A 1 106 ? 13.856 -24.827 8.955 1.00 39.00 106 ARG A N 1
ATOM 815 C CA . ARG A 1 106 ? 15.235 -24.961 9.388 1.00 39.00 106 ARG A CA 1
ATOM 816 C C . ARG A 1 106 ? 15.413 -26.465 9.542 1.00 39.00 106 ARG A C 1
ATOM 818 O O . ARG A 1 106 ? 14.998 -27.005 10.565 1.00 39.00 106 ARG A O 1
ATOM 825 N N . GLU A 1 107 ? 15.845 -27.108 8.460 1.00 41.06 107 GLU A N 1
ATOM 826 C CA . GLU A 1 107 ? 16.359 -28.482 8.497 1.00 41.06 107 GLU A CA 1
ATOM 827 C C . GLU A 1 107 ? 17.609 -28.556 9.382 1.00 41.06 107 GLU A C 1
ATOM 829 O O . GLU A 1 107 ? 18.378 -27.560 9.417 1.00 41.06 107 GLU A O 1
#

Sequence (107 aa):
MQSQQRTLDAACLRFCIALLDHRLMGNNFDSVIIGFLAVLGIDTAREGFQEANSYTPHLLALIKIAQMLVLQRAVAAAEGGETEYPAQMIEVMQDRFMVYGSRSVRE